Protein AF-A0A4W4EMJ6-F1 (afdb_monomer)

Solvent-accessible surface area (backbone atoms only — not comparable to full-atom values): 5394 Å² total; per-residue (Å²): 131,85,82,79,80,70,71,85,72,80,65,45,64,38,26,68,85,79,79,86,59,75,58,40,52,86,81,69,97,63,77,42,41,64,71,30,70,51,73,65,45,50,32,92,70,33,36,74,40,87,89,40,29,50,54,34,34,23,39,69,38,89,86,79,53,43,32,38,76,44,49,74,48,59,65,46,44,40,54,51,76,71,50,70,80,76,111

Radius of gyration: 18.11 Å; Cα contacts (8 Å, |Δi|>4): 139; chains: 1; bounding box: 46×28×59 Å

Foldseek 3Di:
DDDPPPDPPCLPQFADQDDDDPQWDHDDDFGRGAQGKDFIHGHPQWDWDPPFGRIWGWHADPPVSHTYIDGPPHTDIDGNVVVVVVD

InterPro domains:
  IPR035976 Sushi/SCR/CCP superfamily [SSF57535] (14-79)
  IPR042372 Interleukin-15 receptor subunit alpha [PTHR15060] (12-79)

Nearest PDB structures (foldseek):
  4gs7-assembly1_D  TM=9.325E-01  e=5.312E-06  Homo sapiens
  2z3q-assembly1_B  TM=8.483E-01  e=8.069E-06  Homo sapiens
  2z3r-assembly6_L  TM=8.690E-01  e=1.301E-05  Homo sapiens
  2psm-assembly1_F  TM=8.376E-01  e=1.653E-05  Mus musculus
  2ers-assembly1_A  TM=8.074E-01  e=1.118E-04  Homo sapiens

Organism: Electrophorus electricus (NCBI:txid8005)

pLDDT: mean 82.35, std 17.52, range [37.88, 97.56]

Structure (mmCIF, N/CA/C/O backbone):
data_AF-A0A4W4EMJ6-F1
#
_entry.id   AF-A0A4W4EMJ6-F1
#
loop_
_atom_site.group_PDB
_atom_site.id
_atom_site.type_symbol
_atom_site.label_atom_id
_atom_site.label_alt_id
_atom_site.label_comp_id
_atom_site.label_asym_id
_atom_site.label_entity_id
_atom_site.label_seq_id
_atom_site.pdbx_PDB_ins_code
_atom_site.Cartn_x
_atom_site.Cartn_y
_atom_site.Cartn_z
_atom_site.occupancy
_atom_site.B_iso_or_equiv
_atom_site.auth_seq_id
_atom_site.auth_comp_id
_atom_site.auth_asym_id
_atom_site.auth_atom_id
_atom_site.pdbx_PDB_model_num
ATOM 1 N N . MET A 1 1 ? 29.609 -14.301 -35.303 1.00 39.62 1 MET A N 1
ATOM 2 C CA . MET A 1 1 ? 29.139 -13.262 -34.361 1.00 39.62 1 MET A CA 1
ATOM 3 C C . MET A 1 1 ? 28.190 -13.929 -33.388 1.00 39.62 1 MET A C 1
ATOM 5 O O . MET A 1 1 ? 27.146 -14.396 -33.822 1.00 39.62 1 MET A O 1
ATOM 9 N N . LEU A 1 2 ? 28.602 -14.091 -32.127 1.00 37.88 2 LEU A N 1
ATOM 10 C CA . LEU A 1 2 ? 27.769 -14.704 -31.092 1.00 37.88 2 LEU A CA 1
ATOM 11 C C . LEU A 1 2 ? 26.493 -13.879 -30.906 1.00 37.88 2 LEU A C 1
ATOM 13 O O . LEU A 1 2 ? 26.559 -12.669 -30.698 1.00 37.88 2 LEU A O 1
ATOM 17 N N . ILE A 1 3 ? 25.351 -14.558 -30.952 1.00 54.81 3 ILE A N 1
ATOM 18 C CA . ILE A 1 3 ?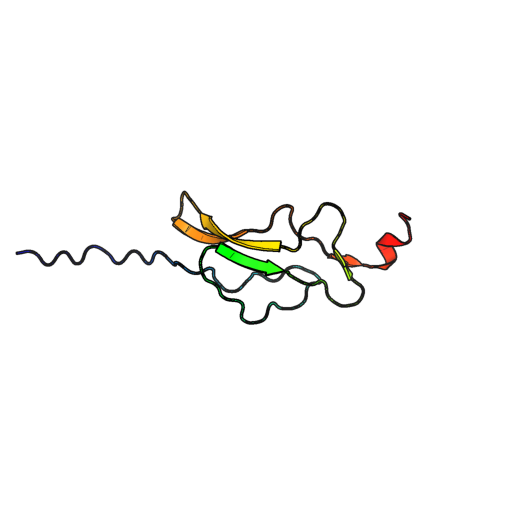 24.075 -14.016 -30.510 1.00 54.81 3 ILE A CA 1
ATOM 19 C C . ILE A 1 3 ? 24.190 -13.854 -28.992 1.00 54.81 3 ILE A C 1
ATOM 21 O O . ILE A 1 3 ? 24.068 -14.823 -28.244 1.00 54.81 3 ILE A O 1
ATOM 25 N N . LEU A 1 4 ? 24.476 -12.632 -28.538 1.00 48.56 4 LEU A N 1
ATOM 26 C CA . LEU A 1 4 ? 24.298 -12.242 -27.145 1.00 48.56 4 LEU A CA 1
ATOM 27 C C . LEU A 1 4 ? 22.786 -12.208 -26.869 1.00 48.56 4 LEU A C 1
ATOM 29 O O . LEU A 1 4 ? 22.151 -11.158 -26.890 1.00 48.56 4 LEU A O 1
ATOM 33 N N . PHE A 1 5 ? 22.200 -13.373 -26.588 1.00 53.22 5 PHE A N 1
ATOM 34 C CA . PHE A 1 5 ? 21.011 -13.457 -25.741 1.00 53.22 5 PHE A CA 1
ATOM 35 C C . PHE A 1 5 ? 21.476 -13.127 -24.319 1.00 53.22 5 PHE A C 1
ATOM 37 O O . PHE A 1 5 ? 21.670 -13.995 -23.470 1.00 53.22 5 PHE A O 1
ATOM 44 N N . CYS A 1 6 ? 21.776 -11.849 -24.089 1.00 45.12 6 CYS A N 1
ATOM 45 C CA . CYS A 1 6 ? 22.102 -11.353 -22.769 1.00 45.12 6 CYS A CA 1
ATOM 46 C C . CYS A 1 6 ? 20.794 -11.375 -21.981 1.00 45.12 6 CYS A C 1
ATOM 48 O O . CYS A 1 6 ? 19.937 -10.524 -22.187 1.00 45.12 6 CYS A O 1
ATOM 50 N N . CYS A 1 7 ? 20.632 -12.451 -21.207 1.00 44.84 7 CYS A N 1
ATOM 51 C CA . CYS A 1 7 ? 19.736 -12.634 -20.074 1.00 44.84 7 CYS A CA 1
ATOM 52 C C . CYS A 1 7 ? 18.683 -11.523 -19.941 1.00 44.84 7 CYS A C 1
ATOM 54 O O . CYS A 1 7 ? 18.992 -10.438 -19.450 1.00 44.84 7 CYS A O 1
ATOM 56 N N . ALA A 1 8 ? 17.446 -11.792 -20.370 1.00 48.53 8 ALA A N 1
ATOM 57 C CA . ALA A 1 8 ? 16.302 -10.959 -20.025 1.00 48.53 8 ALA A CA 1
ATOM 58 C C . ALA A 1 8 ? 16.078 -11.068 -18.510 1.00 48.53 8 ALA A C 1
ATOM 60 O 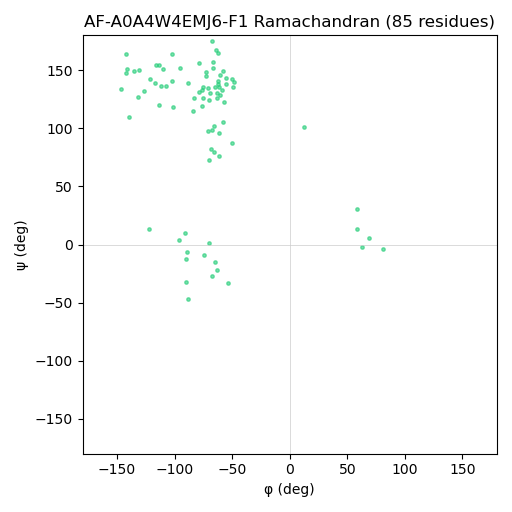O . ALA A 1 8 ? 15.245 -11.833 -18.030 1.00 48.53 8 ALA A O 1
ATOM 61 N N . SER A 1 9 ? 16.876 -10.338 -17.736 1.00 49.38 9 SER A N 1
ATOM 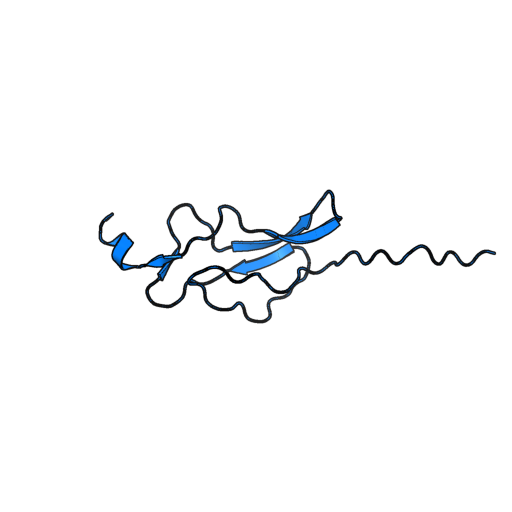62 C CA . SER A 1 9 ? 16.544 -9.990 -16.369 1.00 49.38 9 SER A CA 1
ATOM 63 C C . SER A 1 9 ? 15.217 -9.252 -16.441 1.00 49.38 9 SER A C 1
ATOM 65 O O . SER A 1 9 ? 15.170 -8.114 -16.905 1.00 49.38 9 SER A O 1
ATOM 67 N N . PHE A 1 10 ? 14.144 -9.934 -16.042 1.00 50.91 10 PHE A N 1
ATOM 68 C CA . PHE A 1 10 ? 12.827 -9.361 -15.807 1.00 50.91 10 PHE A CA 1
ATOM 69 C C . PHE A 1 10 ? 12.946 -8.321 -14.684 1.00 50.91 10 PHE A C 1
ATOM 71 O O . PHE A 1 10 ? 12.596 -8.575 -13.535 1.00 50.91 10 PHE A O 1
ATOM 78 N N . LEU A 1 11 ? 13.484 -7.145 -15.001 1.00 55.28 11 LEU A N 1
ATOM 79 C CA . LEU A 1 11 ? 13.244 -5.937 -14.232 1.00 55.28 11 LEU A CA 1
ATOM 80 C C . LEU A 1 11 ? 11.739 -5.701 -14.328 1.00 55.28 11 LEU A C 1
ATOM 82 O O . LEU A 1 11 ? 11.245 -5.198 -15.334 1.00 55.28 11 LEU A O 1
ATOM 86 N N . SER A 1 12 ? 10.988 -6.150 -13.321 1.00 62.50 12 SER A N 1
ATOM 87 C CA . SER A 1 12 ? 9.576 -5.802 -13.239 1.00 62.50 12 SER A CA 1
ATOM 88 C C . SER A 1 12 ? 9.502 -4.301 -12.999 1.00 62.50 12 SER A C 1
ATOM 90 O O . SER A 1 12 ? 9.700 -3.836 -11.879 1.00 62.50 12 SER A O 1
ATOM 92 N N . GLU A 1 13 ? 9.205 -3.540 -14.049 1.00 73.94 13 GLU A N 1
ATOM 93 C CA . GLU A 1 13 ? 8.914 -2.101 -13.975 1.00 73.94 13 GLU A CA 1
ATOM 94 C C . GLU A 1 13 ? 7.566 -1.813 -13.285 1.00 73.94 13 GLU A C 1
ATOM 96 O O . GLU A 1 13 ? 7.147 -0.660 -13.143 1.00 73.94 13 GLU A O 1
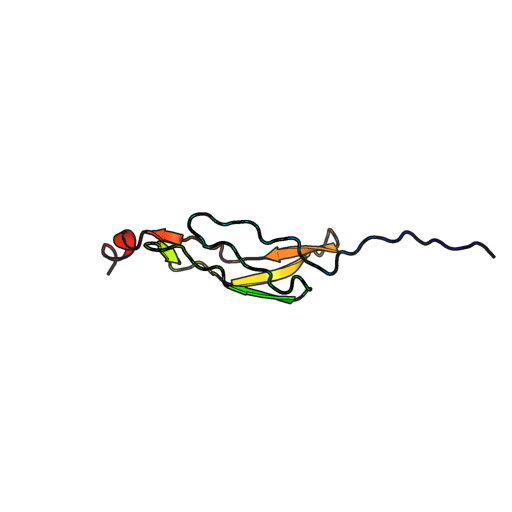ATOM 101 N N . THR A 1 14 ? 6.880 -2.872 -12.844 1.00 87.44 14 THR A N 1
ATOM 102 C CA . THR A 1 14 ? 5.581 -2.817 -12.184 1.00 87.44 14 THR A CA 1
ATOM 103 C C . THR A 1 14 ? 5.630 -3.437 -10.795 1.00 87.44 14 THR A C 1
ATOM 105 O O . THR A 1 14 ? 6.312 -4.436 -10.549 1.00 87.44 14 THR A O 1
ATOM 108 N N . CYS A 1 15 ? 4.900 -2.835 -9.866 1.00 89.44 15 CYS A N 1
ATOM 109 C CA . CYS A 1 15 ? 4.583 -3.456 -8.597 1.00 89.44 15 CYS A CA 1
ATOM 110 C C . CYS A 1 15 ? 3.551 -4.570 -8.795 1.00 89.44 15 CYS A C 1
ATOM 112 O O . CYS A 1 15 ? 2.676 -4.494 -9.649 1.00 89.44 15 CYS A O 1
ATOM 114 N N . ASN A 1 16 ? 3.620 -5.604 -7.963 1.00 87.00 16 ASN A N 1
ATOM 115 C CA . ASN A 1 16 ? 2.570 -6.620 -7.923 1.00 87.00 16 ASN A CA 1
ATOM 116 C C . ASN A 1 16 ? 1.255 -6.038 -7.378 1.00 87.00 16 ASN A C 1
ATOM 118 O O . ASN A 1 16 ? 1.216 -4.899 -6.906 1.00 87.00 16 ASN A O 1
ATOM 122 N N . ALA A 1 17 ? 0.188 -6.839 -7.386 1.00 87.50 17 ALA A N 1
ATOM 123 C CA . ALA A 1 17 ? -1.056 -6.476 -6.714 1.00 87.50 17 ALA A CA 1
ATOM 124 C C . ALA A 1 17 ? -0.778 -6.010 -5.263 1.00 87.50 17 ALA A C 1
ATOM 126 O O . ALA A 1 17 ? 0.035 -6.633 -4.568 1.00 87.50 17 ALA A O 1
ATOM 127 N N . PRO A 1 18 ? -1.398 -4.907 -4.801 1.00 86.31 18 PRO A N 1
ATOM 128 C CA . PRO A 1 18 ? -1.211 -4.419 -3.442 1.00 86.31 18 PRO A CA 1
ATOM 129 C C . PRO A 1 18 ? -1.535 -5.487 -2.398 1.00 86.31 18 PRO A C 1
ATOM 131 O O . PRO A 1 18 ? -2.537 -6.192 -2.503 1.00 86.31 18 PRO A O 1
ATOM 134 N N . VAL A 1 19 ? -0.703 -5.577 -1.360 1.00 86.69 19 VAL A N 1
ATOM 135 C CA . VAL A 1 19 ? -0.990 -6.446 -0.215 1.00 86.69 19 VAL A CA 1
ATOM 136 C C . VAL A 1 19 ? -2.147 -5.848 0.580 1.00 86.69 19 VAL A C 1
ATOM 138 O O . VAL A 1 19 ? -2.171 -4.646 0.856 1.00 86.69 19 VAL A O 1
ATOM 141 N N . GLN A 1 20 ? -3.098 -6.697 0.964 1.00 88.62 20 GLN A N 1
ATOM 142 C CA . GLN A 1 20 ? -4.227 -6.291 1.788 1.00 88.62 20 GLN A CA 1
ATOM 143 C C . GLN A 1 20 ? -3.762 -5.952 3.210 1.00 88.62 20 GLN A C 1
ATOM 145 O O . GLN A 1 20 ? -3.078 -6.745 3.857 1.00 88.62 20 GLN A O 1
ATOM 150 N N . VAL A 1 21 ? -4.178 -4.791 3.715 1.00 92.81 21 VAL A N 1
ATOM 151 C CA . VAL A 1 21 ? -3.976 -4.389 5.112 1.00 92.81 21 VAL A CA 1
ATOM 152 C C . VAL A 1 21 ? -5.234 -4.732 5.920 1.00 92.81 21 VAL A C 1
ATOM 154 O O . VAL A 1 21 ? -6.344 -4.818 5.389 1.00 92.81 21 VAL A O 1
ATOM 157 N N . ALA A 1 22 ? -5.079 -4.983 7.220 1.00 96.12 22 ALA A N 1
ATOM 158 C CA . ALA A 1 22 ? -6.215 -5.275 8.086 1.00 96.12 22 ALA A CA 1
ATOM 159 C C . ALA A 1 22 ? -7.182 -4.081 8.160 1.00 96.12 22 ALA A C 1
ATOM 161 O O . ALA A 1 22 ? -6.764 -2.932 8.310 1.00 96.12 22 ALA A O 1
ATOM 162 N N . ASN A 1 23 ? -8.485 -4.370 8.118 1.00 96.75 23 ASN A N 1
ATOM 163 C CA . ASN A 1 23 ? -9.561 -3.375 8.185 1.00 96.75 23 ASN A CA 1
ATOM 164 C C . ASN A 1 23 ? -9.507 -2.315 7.067 1.00 96.75 23 ASN A C 1
ATOM 166 O O . ASN A 1 23 ? -9.931 -1.175 7.276 1.00 96.75 23 ASN A O 1
ATOM 170 N N . THR A 1 24 ? -8.998 -2.671 5.886 1.00 96.38 24 THR A N 1
ATOM 171 C CA . THR A 1 24 ? -9.024 -1.808 4.698 1.00 96.38 24 THR A CA 1
ATOM 172 C C . THR A 1 24 ? -9.908 -2.367 3.597 1.00 96.38 24 THR A C 1
ATOM 174 O O . THR A 1 24 ? -10.150 -3.570 3.522 1.00 96.38 24 THR A O 1
ATOM 177 N N . GLU A 1 25 ? -10.409 -1.485 2.744 1.00 94.25 25 GLU A N 1
ATOM 178 C CA . GLU A 1 25 ? -11.085 -1.861 1.510 1.00 94.25 25 GLU A CA 1
ATOM 179 C C . GLU A 1 25 ? -10.081 -2.518 0.54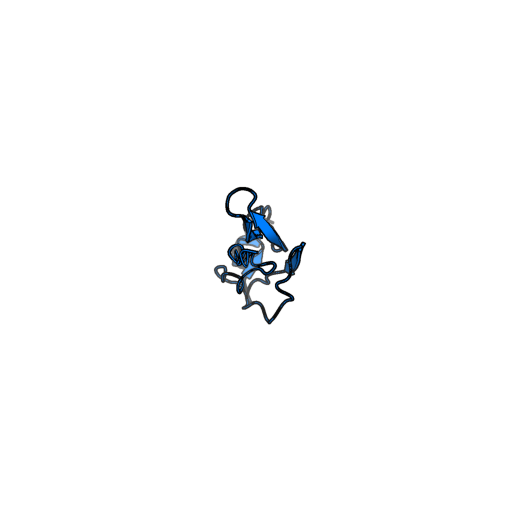5 1.00 94.25 25 GLU A C 1
ATOM 181 O O . GLU A 1 25 ? -8.881 -2.230 0.616 1.00 94.25 25 GLU A O 1
ATOM 186 N N . PRO A 1 26 ? -10.527 -3.414 -0.347 1.00 88.31 26 PRO A N 1
ATOM 187 C CA . PRO A 1 26 ? -9.696 -3.885 -1.446 1.00 88.31 26 PRO A CA 1
ATOM 188 C C . PRO A 1 26 ? -9.316 -2.732 -2.378 1.00 88.31 26 PRO A C 1
ATOM 190 O O . PRO A 1 26 ? -10.139 -1.874 -2.699 1.00 88.31 26 PRO A O 1
ATOM 193 N N . VAL A 1 27 ? -8.076 -2.731 -2.861 1.00 86.44 27 VAL A N 1
ATOM 194 C CA . VAL A 1 27 ? -7.628 -1.755 -3.861 1.00 86.44 27 VAL A CA 1
ATOM 195 C C . VAL A 1 27 ? -8.023 -2.270 -5.236 1.00 86.44 27 VAL A C 1
ATOM 197 O O . VAL A 1 27 ? -7.527 -3.306 -5.677 1.00 86.44 27 VAL A O 1
ATOM 200 N N . GLY A 1 28 ? -8.920 -1.551 -5.913 1.00 73.62 28 GLY A N 1
ATOM 201 C CA . GLY A 1 28 ? -9.214 -1.796 -7.326 1.00 73.62 28 GLY A CA 1
ATOM 202 C C . GLY A 1 28 ? -7.979 -1.569 -8.201 1.00 73.62 28 GLY A C 1
ATOM 203 O O . GLY A 1 28 ? -7.016 -0.960 -7.746 1.00 73.62 28 GLY A O 1
ATOM 204 N N . ASN A 1 29 ? -8.011 -2.055 -9.446 1.00 62.69 29 ASN A N 1
ATOM 205 C CA . ASN A 1 29 ? -6.908 -1.997 -10.417 1.00 62.69 29 ASN A CA 1
ATOM 206 C C . ASN A 1 29 ? -6.316 -0.579 -10.553 1.00 62.69 29 ASN A C 1
ATOM 208 O O . ASN A 1 29 ? -6.736 0.211 -11.397 1.00 62.69 29 ASN A O 1
ATOM 212 N N . SER A 1 30 ? -5.347 -0.239 -9.707 1.00 63.69 30 SER A N 1
ATOM 213 C CA . SER A 1 30 ? -4.540 0.962 -9.841 1.00 63.69 30 SER A CA 1
ATOM 214 C C . SER A 1 30 ? -3.475 0.714 -10.907 1.00 63.69 30 SER A C 1
ATOM 216 O O . SER A 1 30 ? -3.118 -0.426 -11.195 1.00 63.69 30 SER A O 1
ATOM 218 N N . SER A 1 31 ? -2.966 1.779 -11.531 1.00 73.50 31 SER A N 1
ATOM 219 C CA . SER A 1 31 ? -1.751 1.645 -12.335 1.00 73.50 31 SER A CA 1
ATOM 220 C C . SER A 1 31 ? -0.650 1.092 -11.436 1.00 73.50 31 SER A C 1
ATOM 222 O O . SER A 1 31 ? -0.351 1.685 -10.401 1.00 73.50 31 SER A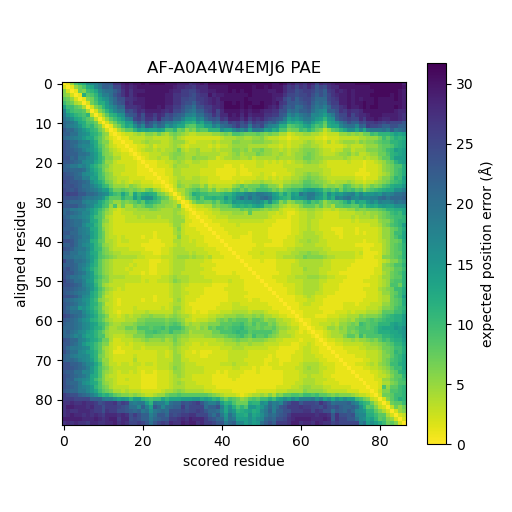 O 1
ATOM 224 N N . TYR A 1 32 ? -0.068 -0.041 -11.815 1.00 84.81 32 TYR A N 1
ATOM 225 C CA . TYR A 1 32 ? 0.988 -0.697 -11.050 1.00 84.81 32 TYR A CA 1
ATOM 226 C C . TYR A 1 32 ? 2.393 -0.251 -11.472 1.00 84.81 32 TYR A C 1
ATOM 228 O O . TYR A 1 32 ? 3.382 -0.836 -11.046 1.00 84.81 32 TYR A O 1
ATOM 236 N N . THR A 1 33 ? 2.511 0.781 -12.307 1.00 87.94 33 THR A N 1
ATOM 237 C CA . THR A 1 33 ? 3.800 1.271 -12.813 1.00 87.94 33 THR A CA 1
ATOM 238 C C . THR A 1 33 ? 4.663 1.882 -11.710 1.00 87.94 33 THR A C 1
ATOM 240 O O . THR A 1 33 ? 4.155 2.372 -10.698 1.00 87.94 33 THR A O 1
ATOM 243 N N . LEU A 1 34 ? 5.979 1.921 -11.911 1.00 88.50 34 LEU A N 1
ATOM 244 C CA . LEU A 1 34 ? 6.903 2.628 -11.025 1.00 88.50 34 LEU A CA 1
ATOM 245 C C . LEU A 1 34 ? 6.454 4.081 -10.749 1.00 88.50 34 LEU A C 1
ATOM 247 O O . LEU A 1 34 ? 5.920 4.759 -11.624 1.00 88.50 34 LEU A O 1
ATOM 251 N N . GLN A 1 35 ? 6.657 4.551 -9.514 1.00 88.94 35 GLN A N 1
ATOM 252 C CA . GLN A 1 35 ? 6.208 5.851 -8.986 1.00 88.94 35 GLN A CA 1
ATOM 253 C C . GLN A 1 35 ? 4.692 6.077 -8.931 1.00 88.94 35 GLN A C 1
ATOM 255 O O . GLN A 1 35 ? 4.262 7.111 -8.414 1.00 88.94 35 GLN A O 1
ATOM 260 N N . SER A 1 36 ? 3.868 5.128 -9.384 1.00 91.19 36 SER A N 1
ATOM 261 C CA . SER A 1 36 ? 2.429 5.195 -9.144 1.00 91.19 36 SER A CA 1
ATOM 262 C C . SER A 1 36 ? 2.137 5.261 -7.645 1.00 91.19 36 SER A C 1
ATOM 264 O O . SER A 1 36 ? 2.883 4.745 -6.800 1.00 91.19 36 SER A O 1
ATOM 266 N N . THR A 1 37 ? 1.037 5.930 -7.313 1.00 92.44 37 THR A N 1
ATOM 267 C CA . THR A 1 37 ? 0.555 6.015 -5.941 1.00 92.44 37 THR A CA 1
ATOM 268 C C . THR A 1 37 ? -0.921 5.684 -5.878 1.00 92.44 37 THR A C 1
ATOM 270 O O . THR A 1 37 ? -1.671 5.938 -6.818 1.00 92.44 37 THR A O 1
ATOM 273 N N . PHE A 1 38 ? -1.342 5.135 -4.746 1.00 93.06 38 PHE A N 1
ATOM 274 C CA . PHE A 1 38 ? -2.752 5.008 -4.411 1.00 93.06 38 PHE A CA 1
ATOM 275 C C . PHE A 1 38 ? -2.951 5.263 -2.919 1.00 93.06 38 PHE A C 1
ATOM 277 O O . PHE A 1 38 ? -2.000 5.249 -2.127 1.00 93.06 38 PHE A O 1
ATOM 284 N N . ARG A 1 39 ? -4.202 5.510 -2.529 1.00 93.62 39 ARG A N 1
ATOM 285 C CA . ARG A 1 39 ? -4.588 5.635 -1.126 1.00 93.62 39 ARG A CA 1
ATOM 286 C C . ARG A 1 39 ? -5.495 4.485 -0.733 1.00 93.62 39 ARG A C 1
ATOM 288 O O . ARG A 1 39 ? -6.560 4.315 -1.310 1.00 93.62 39 ARG A O 1
ATOM 295 N N . MET A 1 40 ? -5.045 3.711 0.244 1.00 94.69 40 MET A N 1
ATOM 296 C CA . MET A 1 40 ? -5.827 2.636 0.840 1.00 94.69 40 MET A CA 1
ATOM 297 C C . MET A 1 40 ? -6.892 3.242 1.763 1.00 94.69 40 MET A C 1
ATOM 299 O O . MET A 1 40 ? -6.597 4.153 2.543 1.00 94.69 40 MET A O 1
ATOM 303 N N . MET A 1 41 ? -8.124 2.750 1.687 1.00 95.56 41 MET A N 1
ATOM 304 C CA . MET A 1 41 ? -9.228 3.228 2.522 1.00 95.56 41 MET A CA 1
ATOM 305 C C . MET A 1 41 ? -9.494 2.242 3.653 1.00 95.56 41 MET A C 1
ATOM 307 O O . MET A 1 41 ? -9.410 1.036 3.448 1.00 95.56 41 MET A O 1
ATOM 311 N N . CYS A 1 42 ? -9.792 2.736 4.855 1.00 96.94 42 CYS A N 1
ATOM 312 C CA . CYS A 1 42 ? -10.288 1.873 5.927 1.00 96.94 42 CYS A CA 1
ATOM 313 C C . CYS A 1 42 ? -11.734 1.462 5.615 1.00 96.94 42 CYS A C 1
ATOM 315 O O . CYS A 1 42 ? -12.492 2.277 5.089 1.00 96.94 42 CYS A O 1
ATOM 317 N N . ILE A 1 43 ? -12.125 0.236 5.971 1.00 97.00 43 ILE A N 1
ATOM 318 C CA . ILE A 1 43 ? -13.526 -0.200 5.867 1.00 97.00 43 ILE A CA 1
ATOM 319 C C . ILE A 1 43 ? -14.434 0.622 6.793 1.00 97.00 43 ILE A C 1
ATOM 321 O O . ILE A 1 43 ? -13.974 1.312 7.709 1.00 97.00 43 ILE A O 1
ATOM 325 N N . LYS A 1 44 ? -15.750 0.497 6.592 1.00 95.62 44 LYS A N 1
ATOM 326 C CA . LYS A 1 44 ? -16.769 1.113 7.451 1.00 95.62 44 LYS A CA 1
ATOM 327 C C . LYS A 1 44 ? -16.492 0.857 8.943 1.00 95.62 44 LYS A C 1
ATOM 329 O O . LYS A 1 44 ? -16.103 -0.238 9.332 1.00 95.62 44 LYS A O 1
ATOM 334 N N . ASP A 1 45 ? -16.718 1.885 9.763 1.00 94.88 45 ASP A N 1
ATOM 335 C CA . ASP A 1 45 ? -16.494 1.920 11.220 1.00 94.88 45 ASP A CA 1
ATOM 336 C C . ASP A 1 45 ? -15.024 1.885 11.673 1.00 94.88 45 ASP A C 1
ATOM 338 O O . ASP A 1 45 ? -14.749 1.894 12.877 1.00 94.88 45 ASP A O 1
ATOM 342 N N . TYR A 1 46 ? -14.080 1.941 10.732 1.00 96.62 46 TYR A N 1
ATOM 343 C CA . TYR A 1 46 ? -12.655 2.119 10.988 1.00 96.62 46 TYR A CA 1
ATOM 344 C C . TYR A 1 46 ? -12.151 3.437 10.402 1.00 96.62 46 TYR A C 1
ATOM 346 O O . TYR A 1 46 ? -12.706 4.005 9.464 1.00 96.62 46 TYR A O 1
ATOM 354 N N . VAL A 1 47 ? -11.081 3.944 10.992 1.00 95.62 47 VAL A N 1
ATOM 355 C CA . VAL A 1 47 ? -10.453 5.221 10.666 1.00 95.62 47 VAL A CA 1
ATOM 356 C C . VAL A 1 47 ? -8.944 5.062 10.766 1.00 95.62 47 VAL A C 1
ATOM 358 O O . VAL A 1 47 ? -8.438 4.279 11.572 1.00 95.62 47 VAL A O 1
ATOM 361 N N . ARG A 1 48 ? -8.202 5.799 9.938 1.00 96.75 48 ARG A N 1
ATOM 362 C CA . ARG A 1 48 ? -6.737 5.773 9.967 1.00 96.75 48 ARG A CA 1
ATOM 363 C C . ARG A 1 48 ? -6.242 6.285 11.322 1.00 96.75 48 ARG A C 1
ATOM 365 O O . ARG A 1 48 ? -6.568 7.404 11.714 1.00 96.75 48 ARG A O 1
ATOM 372 N N . LYS A 1 49 ? -5.402 5.504 11.999 1.00 96.50 49 LYS A N 1
ATOM 373 C CA . LYS A 1 49 ? -4.730 5.902 13.239 1.00 96.50 49 LYS A CA 1
ATOM 374 C C . LYS A 1 49 ? -3.830 7.115 13.007 1.00 96.50 49 LYS A C 1
ATOM 376 O O . LYS A 1 49 ? -3.078 7.163 12.028 1.00 96.50 49 LYS A O 1
ATOM 381 N N . ALA A 1 50 ? -3.872 8.089 13.912 1.00 94.81 50 ALA A N 1
ATOM 382 C CA . ALA A 1 50 ? -2.973 9.239 13.867 1.00 94.81 50 ALA A CA 1
ATOM 383 C C . ALA A 1 50 ? -1.498 8.786 13.853 1.00 94.81 50 ALA A C 1
ATOM 385 O O . ALA A 1 50 ? -1.141 7.784 14.464 1.00 94.81 50 ALA A O 1
ATOM 386 N N . GLY A 1 51 ? -0.646 9.493 13.107 1.00 96.12 51 GLY A N 1
ATOM 387 C CA . GLY A 1 51 ? 0.765 9.118 12.932 1.00 96.12 51 GLY A CA 1
ATOM 388 C C . GLY A 1 51 ? 1.048 8.022 11.892 1.00 96.12 51 GLY A C 1
ATOM 389 O O . GLY A 1 51 ? 2.210 7.764 11.611 1.00 96.12 51 GLY A O 1
ATOM 390 N N . THR A 1 52 ? 0.029 7.416 11.271 1.00 97.56 52 THR A N 1
ATOM 391 C CA . THR A 1 52 ? 0.195 6.456 10.155 1.00 97.56 52 THR A CA 1
ATOM 392 C C . THR A 1 52 ? -0.115 7.088 8.793 1.00 97.56 52 THR A C 1
ATOM 394 O O . THR A 1 52 ? -0.750 8.141 8.739 1.00 97.56 52 THR A O 1
ATOM 397 N N . SER A 1 53 ? 0.280 6.475 7.673 1.00 97.06 53 SER A N 1
ATOM 398 C CA . SER A 1 53 ? -0.028 6.966 6.319 1.00 97.06 53 SER A CA 1
ATOM 399 C C . SER A 1 53 ? -0.894 5.972 5.558 1.00 97.06 53 SER A C 1
ATOM 401 O O . SER A 1 53 ? -0.624 4.780 5.591 1.00 97.06 53 SER A O 1
ATOM 403 N N . ASN A 1 54 ? -1.896 6.444 4.814 1.00 95.69 54 ASN A N 1
ATOM 404 C CA . ASN A 1 54 ? -2.637 5.598 3.875 1.00 95.69 54 ASN A CA 1
ATOM 405 C C . ASN A 1 54 ? -2.126 5.680 2.431 1.00 95.69 54 ASN A C 1
ATOM 407 O O . ASN A 1 54 ? -2.733 5.093 1.540 1.00 95.69 54 ASN A O 1
ATOM 411 N N . LEU A 1 55 ? -1.045 6.427 2.192 1.00 95.25 55 LEU A N 1
ATOM 412 C CA . LEU A 1 55 ? -0.422 6.550 0.881 1.00 95.25 55 LEU A CA 1
ATOM 413 C C . LEU A 1 55 ? 0.523 5.371 0.645 1.00 95.25 55 LEU A C 1
ATOM 415 O O . LEU A 1 55 ? 1.431 5.125 1.443 1.00 95.25 55 LEU A O 1
ATOM 419 N N . PHE A 1 56 ? 0.324 4.685 -0.471 1.00 94.44 56 PHE A N 1
ATOM 420 C CA . PHE A 1 56 ? 1.213 3.648 -0.975 1.00 94.44 56 PHE A CA 1
ATOM 421 C C . PHE A 1 56 ? 1.873 4.160 -2.248 1.00 94.44 56 PHE A C 1
ATOM 423 O O . PHE A 1 56 ? 1.203 4.754 -3.094 1.00 94.44 56 PHE A O 1
ATOM 430 N N . ARG A 1 57 ? 3.182 3.939 -2.384 1.00 93.69 57 ARG A N 1
ATOM 431 C CA . ARG A 1 57 ? 3.954 4.307 -3.575 1.00 93.69 57 ARG A CA 1
ATOM 432 C C . ARG A 1 57 ? 4.716 3.108 -4.109 1.00 93.69 57 ARG A C 1
ATOM 434 O O . ARG A 1 57 ? 5.385 2.424 -3.339 1.00 93.69 57 ARG A O 1
ATOM 441 N N . C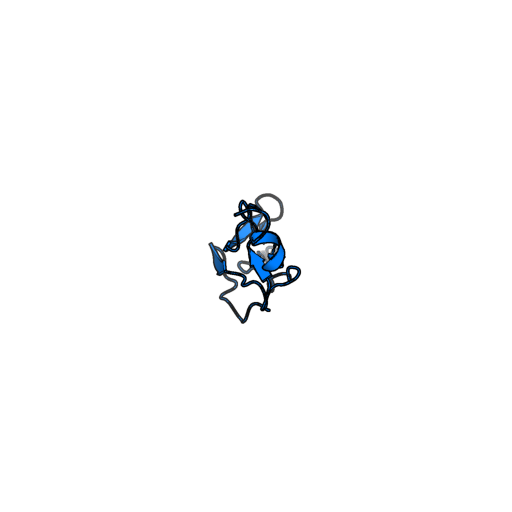YS A 1 58 ? 4.635 2.875 -5.412 1.00 92.31 58 CYS A N 1
ATOM 442 C CA . CYS A 1 58 ? 5.435 1.856 -6.069 1.00 92.31 58 CYS A CA 1
ATOM 443 C C . CYS A 1 58 ? 6.874 2.360 -6.219 1.00 92.31 58 CYS A C 1
ATOM 445 O O . CYS A 1 58 ? 7.111 3.385 -6.862 1.00 92.31 58 CYS A O 1
ATOM 447 N N . THR A 1 59 ? 7.840 1.664 -5.620 1.00 91.88 59 THR A N 1
ATOM 448 C CA . THR A 1 59 ? 9.262 2.028 -5.702 1.00 91.88 59 THR A CA 1
ATOM 449 C C . THR A 1 59 ? 10.124 0.808 -5.970 1.00 91.88 59 THR A C 1
ATOM 451 O O . THR A 1 59 ? 9.823 -0.284 -5.483 1.00 91.88 59 THR A O 1
ATOM 454 N N . THR A 1 60 ? 11.238 1.013 -6.658 1.00 91.31 60 THR A N 1
ATOM 455 C CA . THR A 1 60 ? 12.271 -0.003 -6.841 1.00 91.31 60 THR A CA 1
ATOM 456 C C . THR A 1 60 ? 13.090 -0.162 -5.567 1.00 91.31 60 THR A C 1
ATOM 458 O O . THR A 1 60 ? 13.525 0.819 -4.968 1.00 91.31 60 THR A O 1
ATOM 461 N N . ASP A 1 61 ? 13.302 -1.403 -5.156 1.00 84.88 61 ASP A N 1
ATOM 462 C CA . ASP A 1 61 ? 14.279 -1.751 -4.137 1.00 84.88 61 ASP A CA 1
ATOM 463 C C . ASP A 1 61 ? 15.694 -1.678 -4.729 1.00 84.88 61 ASP A C 1
ATOM 465 O O . ASP A 1 61 ? 15.979 -2.277 -5.768 1.00 84.88 61 ASP A O 1
ATOM 469 N N . GLU A 1 62 ? 16.590 -0.919 -4.100 1.00 82.69 62 GLU A N 1
ATOM 470 C CA . GLU A 1 62 ? 17.909 -0.639 -4.677 1.00 82.69 62 GLU A CA 1
ATOM 471 C C . GLU A 1 62 ? 18.809 -1.877 -4.765 1.00 82.69 62 GLU A C 1
ATOM 473 O O . GLU A 1 62 ? 19.649 -1.944 -5.669 1.00 82.69 62 GLU A O 1
ATOM 478 N N . HIS A 1 63 ? 18.610 -2.860 -3.881 1.00 82.31 63 HIS A N 1
ATOM 479 C CA . HIS A 1 63 ? 19.434 -4.064 -3.788 1.00 82.31 63 HIS A CA 1
ATOM 480 C C . HIS A 1 63 ? 18.932 -5.174 -4.710 1.00 82.31 63 HIS A C 1
ATOM 482 O O . HIS A 1 63 ? 19.709 -5.772 -5.447 1.00 82.31 63 HIS A O 1
ATOM 488 N N . THR A 1 64 ? 17.627 -5.435 -4.691 1.00 84.19 64 THR A N 1
ATOM 489 C CA . THR A 1 64 ? 17.000 -6.516 -5.467 1.00 84.19 64 THR A CA 1
ATOM 490 C C . THR A 1 64 ? 16.546 -6.072 -6.854 1.00 84.19 64 THR A C 1
ATOM 492 O O . THR A 1 64 ? 16.217 -6.916 -7.680 1.00 84.19 64 THR A O 1
ATOM 495 N N . LYS A 1 65 ? 16.512 -4.756 -7.114 1.00 83.81 65 LYS A N 1
ATOM 496 C CA . LYS A 1 65 ? 15.956 -4.129 -8.327 1.00 83.81 65 LYS A CA 1
ATOM 497 C C . LYS A 1 65 ? 14.478 -4.444 -8.587 1.00 83.81 65 LYS A C 1
ATOM 499 O O . LYS A 1 65 ? 13.959 -4.125 -9.652 1.00 83.81 65 LYS A O 1
ATOM 504 N N . ASN A 1 66 ? 13.776 -4.998 -7.600 1.00 87.19 66 ASN A N 1
ATOM 505 C CA . ASN A 1 66 ? 12.364 -5.338 -7.706 1.00 87.19 66 ASN A CA 1
ATOM 506 C C . ASN A 1 66 ? 11.476 -4.158 -7.302 1.00 87.19 66 ASN A C 1
ATOM 508 O O . ASN A 1 66 ? 11.736 -3.479 -6.306 1.00 87.19 66 ASN A O 1
ATOM 512 N N . CYS A 1 67 ? 10.388 -3.935 -8.036 1.00 90.06 67 CYS A N 1
ATOM 513 C CA . CYS A 1 67 ? 9.375 -2.956 -7.653 1.00 90.06 67 CYS A CA 1
ATOM 514 C C . CYS A 1 67 ? 8.457 -3.514 -6.558 1.00 90.06 67 CYS A C 1
ATOM 516 O O . CYS A 1 67 ? 7.926 -4.620 -6.659 1.00 90.06 67 CYS A O 1
ATOM 518 N N . SER A 1 68 ? 8.252 -2.734 -5.497 1.00 90.62 68 SER A N 1
ATOM 519 C CA . SER A 1 68 ? 7.342 -3.074 -4.402 1.00 90.62 68 SER A CA 1
ATOM 520 C C . SER A 1 68 ? 6.595 -1.847 -3.896 1.00 90.62 68 SER A C 1
ATOM 522 O O . SER A 1 68 ? 7.087 -0.716 -3.955 1.00 90.62 68 SER A O 1
ATOM 524 N N . TRP A 1 69 ? 5.388 -2.075 -3.384 1.00 92.81 69 TRP A N 1
ATOM 525 C CA . TRP A 1 69 ? 4.620 -1.034 -2.719 1.00 92.81 69 TRP A CA 1
ATOM 526 C C . TRP A 1 69 ? 5.264 -0.675 -1.385 1.00 92.81 69 TRP A C 1
ATOM 528 O O . TRP A 1 69 ? 5.451 -1.532 -0.522 1.00 92.81 69 TRP A O 1
ATOM 538 N N . LYS A 1 70 ? 5.569 0.607 -1.198 1.00 93.62 70 LYS A N 1
ATOM 539 C CA . LYS A 1 70 ? 6.037 1.158 0.071 1.00 93.62 70 LYS A CA 1
ATOM 540 C C . LYS A 1 70 ? 4.945 1.989 0.711 1.00 93.62 70 LYS A C 1
ATOM 542 O O . LYS A 1 70 ? 4.300 2.809 0.057 1.00 93.62 70 LYS A O 1
ATOM 547 N N . ASN A 1 71 ? 4.791 1.797 2.010 1.00 94.75 71 ASN A N 1
ATOM 548 C CA . ASN A 1 71 ? 3.888 2.552 2.855 1.00 94.75 71 ASN A CA 1
ATOM 549 C C . ASN A 1 71 ? 4.599 2.832 4.178 1.00 94.75 71 ASN A C 1
ATOM 551 O O . ASN A 1 71 ? 4.889 1.920 4.947 1.00 94.75 71 ASN A O 1
ATOM 555 N N . TYR A 1 72 ? 4.945 4.098 4.391 1.00 95.00 72 TYR A N 1
ATOM 556 C CA . TYR A 1 72 ? 5.632 4.548 5.591 1.00 95.00 72 TYR A CA 1
ATOM 557 C C . TYR A 1 72 ? 5.179 5.973 5.947 1.00 95.00 72 TYR A C 1
ATOM 559 O O . TYR A 1 72 ? 5.132 6.821 5.049 1.00 95.00 72 TYR A O 1
ATOM 567 N N . PRO A 1 73 ? 4.852 6.262 7.220 1.00 96.38 73 PRO A N 1
ATOM 568 C CA . PRO A 1 73 ? 4.665 5.302 8.318 1.00 96.38 73 PRO A CA 1
ATOM 569 C C . PRO A 1 73 ? 3.527 4.306 8.026 1.00 96.38 73 PRO A C 1
ATOM 571 O O . PRO A 1 73 ? 2.554 4.663 7.358 1.00 96.38 73 PRO A O 1
ATOM 574 N N . ALA A 1 74 ? 3.676 3.061 8.491 1.00 96.94 74 ALA A N 1
ATOM 575 C CA . ALA A 1 74 ? 2.792 1.947 8.139 1.00 96.94 74 ALA A CA 1
ATOM 576 C C . ALA A 1 74 ? 1.329 2.226 8.518 1.00 96.94 74 ALA A C 1
ATOM 578 O O . ALA A 1 74 ? 1.056 2.681 9.627 1.00 96.94 74 ALA A O 1
ATOM 579 N N . LEU A 1 75 ? 0.401 1.966 7.595 1.00 97.31 75 LEU A N 1
ATOM 580 C CA . LEU A 1 75 ? -1.032 2.167 7.766 1.00 97.31 75 LEU A CA 1
ATOM 581 C C . LEU A 1 75 ? -1.578 1.275 8.878 1.00 97.31 75 LEU A C 1
ATOM 583 O O . LEU A 1 75 ? -1.417 0.058 8.847 1.00 97.31 75 LEU A O 1
ATOM 587 N N . GLU A 1 76 ? -2.335 1.878 9.788 1.00 97.50 76 GLU A N 1
ATOM 588 C CA . GLU A 1 76 ? -3.154 1.159 10.755 1.00 97.50 76 GLU A CA 1
ATOM 589 C C . GLU A 1 76 ? -4.561 1.760 10.755 1.00 97.50 76 GLU A C 1
ATOM 591 O O . GLU A 1 76 ? -4.738 2.973 10.906 1.00 97.50 76 GLU A O 1
ATOM 596 N N . CYS A 1 77 ? -5.567 0.910 10.570 1.00 97.25 77 CYS A N 1
ATOM 597 C CA . CYS A 1 77 ? -6.973 1.279 10.674 1.00 97.25 77 CYS A CA 1
ATOM 598 C C . CYS A 1 77 ? -7.509 0.807 12.029 1.00 97.25 77 CYS A C 1
ATOM 600 O O . CYS A 1 77 ? -7.526 -0.392 12.316 1.00 97.25 77 CYS A O 1
ATOM 602 N N . ILE A 1 78 ? -7.961 1.755 12.849 1.00 96.25 78 ILE A N 1
ATOM 603 C CA . ILE A 1 78 ? -8.508 1.534 14.193 1.00 96.25 78 ILE A CA 1
ATOM 604 C C . ILE A 1 78 ? -10.014 1.796 14.200 1.00 96.25 78 ILE A C 1
ATOM 606 O O . ILE A 1 78 ? -10.520 2.579 13.399 1.00 96.25 78 ILE A O 1
ATOM 610 N N . ARG A 1 79 ? -10.754 1.128 15.086 1.00 95.69 79 ARG A N 1
ATOM 611 C CA . ARG A 1 79 ? -12.214 1.269 15.177 1.00 95.69 79 ARG A CA 1
ATOM 612 C C . ARG A 1 79 ? -12.582 2.694 15.606 1.00 95.69 79 ARG A C 1
ATOM 614 O O . ARG A 1 79 ? -12.027 3.198 16.567 1.00 95.69 79 ARG A O 1
ATOM 621 N N . LYS A 1 80 ? -13.572 3.331 14.977 1.00 90.44 80 LYS A N 1
ATOM 622 C CA . LYS A 1 80 ? -13.963 4.734 15.236 1.00 90.44 80 LYS A CA 1
ATOM 623 C C . LYS A 1 80 ? -14.254 5.046 16.714 1.00 90.44 80 LYS A C 1
ATOM 625 O O . LYS A 1 80 ? -13.935 6.133 17.183 1.00 90.44 80 LYS A O 1
ATOM 630 N N . LEU A 1 81 ? -14.795 4.079 17.459 1.00 82.44 81 LEU A N 1
ATOM 631 C CA . LEU A 1 81 ? -15.051 4.198 18.902 1.00 82.44 81 LEU A CA 1
ATOM 632 C C . LEU A 1 81 ? -13.776 4.372 19.737 1.00 82.44 81 LEU A C 1
ATOM 634 O O . LEU A 1 81 ? -13.843 4.910 20.833 1.00 82.44 81 LEU A O 1
ATOM 638 N N . SER A 1 82 ? -12.606 3.968 19.238 1.00 61.72 82 SER A N 1
ATOM 639 C CA . SER A 1 82 ? -11.347 4.226 19.935 1.00 61.72 82 SER A CA 1
ATOM 640 C C . SER A 1 82 ? -10.900 5.685 19.832 1.00 61.72 82 SER A C 1
ATOM 642 O O . SER A 1 82 ? -9.943 6.039 20.499 1.00 61.72 82 SER A O 1
ATOM 644 N N . ILE A 1 83 ? -11.542 6.534 19.017 1.00 57.56 83 ILE A N 1
ATOM 645 C CA . ILE A 1 83 ? -11.203 7.966 18.916 1.00 57.56 83 ILE A CA 1
ATOM 646 C C . ILE A 1 83 ? -12.000 8.811 19.916 1.00 57.56 83 ILE A C 1
ATOM 648 O O . ILE A 1 83 ? -11.462 9.778 20.449 1.00 57.56 83 ILE A O 1
ATOM 652 N N . SER A 1 84 ? -13.237 8.426 20.248 1.00 53.88 84 SER A N 1
ATOM 653 C CA . SER A 1 84 ? -14.068 9.166 21.213 1.00 53.88 84 SER A CA 1
ATOM 654 C C . SER A 1 84 ? -13.520 9.167 22.643 1.00 53.88 84 SER A C 1
ATOM 656 O O . SER A 1 84 ? -13.958 9.978 23.445 1.00 53.88 84 SER A O 1
ATOM 658 N N . TYR A 1 85 ? -12.570 8.287 22.969 1.00 53.12 85 TYR A N 1
ATOM 659 C CA . TYR A 1 85 ? -11.901 8.269 24.277 1.00 53.12 85 TYR A CA 1
ATOM 660 C C . TYR A 1 85 ? -10.643 9.152 24.344 1.00 53.12 85 TYR A C 1
ATOM 662 O O . TYR A 1 85 ? -10.055 9.277 25.413 1.00 53.12 85 TYR A O 1
ATOM 670 N N . PHE A 1 86 ? -10.210 9.734 23.220 1.00 55.44 86 PHE A N 1
ATOM 671 C CA . PHE A 1 86 ? -8.989 10.548 23.117 1.00 55.44 86 PHE A CA 1
ATOM 672 C C . PHE A 1 86 ? -9.255 11.977 22.608 1.00 55.44 86 PHE A C 1
ATOM 674 O O . PHE A 1 86 ? -8.313 12.655 22.201 1.00 55.44 86 PHE A O 1
ATOM 681 N N . SER A 1 87 ? -10.520 12.417 22.581 1.00 47.69 87 SER A N 1
ATOM 682 C CA . SER A 1 87 ? -10.921 13.793 22.232 1.00 47.69 87 SER A CA 1
ATOM 683 C C . SER A 1 87 ? -11.402 14.547 23.462 1.00 47.69 87 SER A C 1
ATOM 685 O O . SER A 1 87 ? -12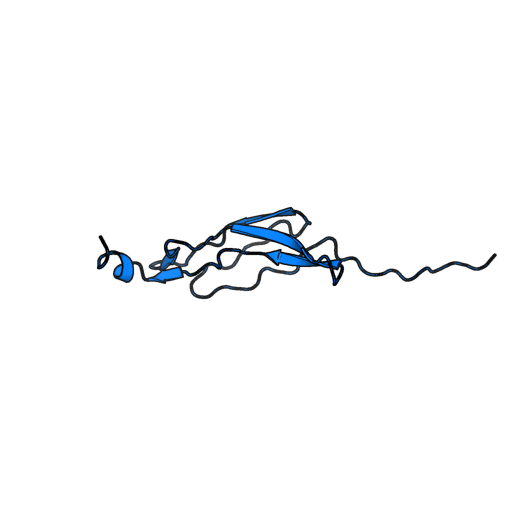.092 13.905 24.284 1.00 47.69 87 SER A O 1
#

Mean predicted aligned error: 9.27 Å

Secondary structure (DSSP, 8-state):
-------------B--SPPPPTTB--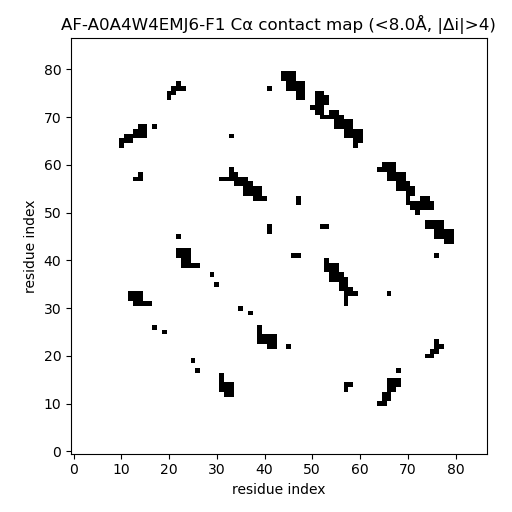------BTT-EEEPPBPTTEEEPTT---EEEEEE-TTT--EEEE-SSPP-EEEGGGTTT--

Sequence (87 aa):
MLILFCCASFLSETCNAPVQVANTEPVGNSSYTLQSTFRMMCIKDYVRKAGTSNLFRCTTDEHTKNCSWKNYPALECIRKLSISYFS